Protein AF-A0A164IF69-F1 (afdb_monomer_lite)

Organism: NCBI:txid35525

pLDDT: mean 82.95, std 16.16, range [41.22, 96.94]

Radius of gyration: 35.33 Å; chains: 1; bounding box: 99×20×63 Å

Structure (mmCIF, N/CA/C/O backbone):
data_AF-A0A164IF69-F1
#
_entry.id   AF-A0A164IF69-F1
#
loop_
_atom_site.group_PDB
_atom_site.id
_atom_site.type_symbol
_atom_site.label_atom_id
_atom_site.label_alt_id
_atom_site.label_comp_id
_atom_site.label_asym_id
_atom_site.label_entity_id
_atom_site.label_seq_id
_atom_site.pdbx_PDB_ins_code
_atom_site.Cartn_x
_atom_site.Cartn_y
_atom_site.Cartn_z
_atom_site.occupancy
_atom_site.B_iso_or_equiv
_atom_site.auth_seq_id
_atom_site.auth_comp_id
_atom_site.auth_asym_id
_atom_site.auth_atom_id
_atom_site.pdbx_PDB_model_num
ATOM 1 N N . ARG A 1 1 ? -15.035 -4.880 3.198 1.00 74.94 1 ARG A N 1
ATOM 2 C CA . ARG A 1 1 ? -14.597 -6.127 3.882 1.00 74.94 1 ARG A CA 1
ATOM 3 C C . ARG A 1 1 ? -13.891 -5.730 5.168 1.00 74.94 1 ARG A C 1
ATOM 5 O O . ARG A 1 1 ? -13.160 -4.754 5.127 1.00 74.94 1 ARG A O 1
ATOM 12 N N . LYS A 1 2 ? -14.104 -6.433 6.287 1.00 81.06 2 LYS A N 1
ATOM 13 C CA . LYS A 1 2 ? -13.323 -6.188 7.510 1.00 81.06 2 LYS A CA 1
ATOM 14 C C . LYS A 1 2 ? -11.975 -6.896 7.380 1.00 81.06 2 LYS A C 1
ATOM 16 O O . LYS A 1 2 ? -11.950 -8.085 7.069 1.00 81.06 2 LYS A O 1
ATOM 21 N N . LEU A 1 3 ? -10.892 -6.152 7.559 1.00 89.38 3 LEU A N 1
ATOM 22 C CA . LEU A 1 3 ? -9.528 -6.670 7.562 1.00 89.38 3 LEU A CA 1
ATOM 23 C C . LEU A 1 3 ? -9.073 -6.844 9.016 1.00 89.38 3 LEU A C 1
ATOM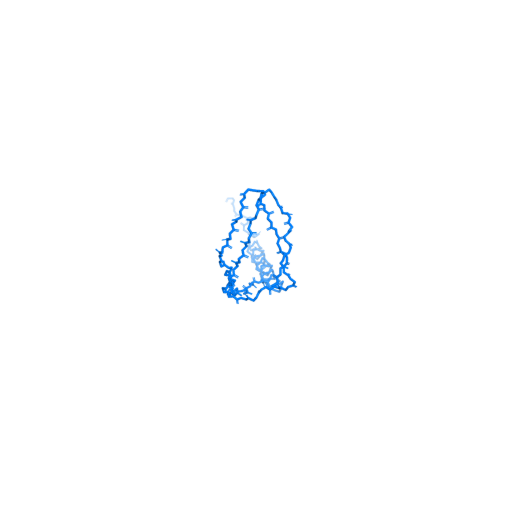 25 O O . LEU A 1 3 ? -9.529 -6.105 9.889 1.00 89.38 3 LEU A O 1
ATOM 29 N N . SER A 1 4 ? -8.221 -7.837 9.274 1.00 91.12 4 SER A N 1
ATOM 30 C CA . SER A 1 4 ? -7.698 -8.129 10.613 1.00 91.12 4 SER A CA 1
ATOM 31 C C . SER A 1 4 ? -6.222 -7.735 10.677 1.00 91.12 4 SER A C 1
ATOM 33 O O . SER A 1 4 ? -5.398 -8.461 10.114 1.00 91.12 4 SER A O 1
ATOM 35 N N . PRO A 1 5 ? -5.880 -6.614 11.332 1.00 93.06 5 PRO A N 1
ATOM 36 C CA . PRO A 1 5 ? -4.500 -6.170 11.469 1.00 93.06 5 PRO A CA 1
ATOM 37 C C . PRO A 1 5 ? -3.682 -7.103 12.363 1.00 93.06 5 PRO A C 1
ATOM 39 O O . PRO A 1 5 ? -4.202 -7.692 13.313 1.00 93.06 5 PRO A O 1
ATOM 42 N N . ARG A 1 6 ? -2.388 -7.213 12.071 1.00 95.38 6 ARG A N 1
ATOM 43 C CA . ARG A 1 6 ? -1.381 -7.889 12.895 1.00 95.38 6 ARG A CA 1
ATOM 44 C C . ARG A 1 6 ? -0.408 -6.854 13.442 1.00 95.38 6 ARG A C 1
ATOM 46 O O . ARG A 1 6 ? -0.127 -5.876 12.765 1.00 95.38 6 ARG A O 1
ATOM 53 N N . ALA A 1 7 ? 0.107 -7.067 14.648 1.00 95.19 7 ALA A N 1
ATOM 54 C CA . ALA A 1 7 ? 1.163 -6.211 15.184 1.00 95.19 7 ALA A CA 1
ATOM 55 C C . ALA A 1 7 ? 2.446 -6.377 14.351 1.00 95.19 7 ALA A C 1
ATOM 57 O O . ALA A 1 7 ? 2.848 -7.510 14.080 1.00 95.19 7 ALA A O 1
ATOM 58 N N . HIS A 1 8 ? 3.058 -5.259 13.962 1.00 93.62 8 HIS A N 1
ATOM 59 C CA . HIS A 1 8 ? 4.307 -5.211 13.187 1.00 93.62 8 HIS A CA 1
ATOM 60 C C . HIS A 1 8 ? 5.462 -4.583 13.989 1.00 93.62 8 HIS A C 1
ATOM 62 O O . HIS A 1 8 ? 6.626 -4.919 13.785 1.00 93.62 8 HIS A O 1
ATOM 68 N N . GLY A 1 9 ? 5.130 -3.753 14.977 1.00 94.94 9 GLY A N 1
ATOM 69 C CA . GLY A 1 9 ? 6.066 -3.048 15.844 1.00 94.94 9 GLY A CA 1
ATOM 70 C C . GLY A 1 9 ? 5.330 -2.379 17.002 1.00 94.94 9 GLY A C 1
ATOM 71 O O . GLY A 1 9 ? 4.134 -2.602 17.213 1.00 94.94 9 GLY A O 1
ATOM 72 N N . GLU A 1 10 ? 6.032 -1.556 17.775 1.00 94.62 10 GLU A N 1
ATOM 73 C CA . GLU A 1 10 ? 5.398 -0.771 18.833 1.00 94.62 10 GLU A CA 1
ATOM 74 C C . GLU A 1 10 ? 4.487 0.298 18.215 1.00 94.62 10 GLU A C 1
ATOM 76 O O . GLU A 1 10 ? 4.952 1.213 17.546 1.00 94.62 10 GLU A O 1
ATOM 81 N N . GLY A 1 11 ? 3.172 0.159 18.411 1.00 91.00 11 GLY A N 1
ATOM 82 C CA . GLY A 1 11 ? 2.179 1.073 17.832 1.00 91.00 11 GLY A CA 1
ATOM 83 C C . GLY A 1 11 ? 1.921 0.880 16.333 1.00 91.00 11 GLY A C 1
ATOM 84 O O . GLY A 1 11 ? 1.120 1.617 15.764 1.00 91.00 11 GLY A O 1
ATOM 85 N N . GLU A 1 12 ? 2.541 -0.119 15.701 1.00 94.38 12 GLU A N 1
ATOM 86 C CA . GLU A 1 12 ? 2.413 -0.386 14.268 1.00 94.38 12 GLU A CA 1
ATOM 87 C C . GLU A 1 12 ? 1.580 -1.638 13.994 1.00 94.38 12 GLU A C 1
ATOM 89 O O . GLU A 1 12 ? 1.770 -2.700 14.603 1.00 94.38 12 GLU A O 1
ATOM 94 N N . PHE A 1 13 ? 0.680 -1.521 13.018 1.00 93.62 13 PHE A N 1
ATOM 95 C CA . PHE A 1 13 ? -0.219 -2.590 12.612 1.00 93.62 13 PHE A CA 1
ATOM 96 C C . PHE A 1 13 ? -0.183 -2.771 11.100 1.00 93.62 13 PHE A C 1
ATOM 98 O O . PHE A 1 13 ? -0.295 -1.811 10.343 1.00 93.62 13 PHE A O 1
ATOM 105 N N . GLU A 1 14 ? -0.090 -4.021 10.667 1.00 94.81 14 GLU A N 1
ATOM 106 C CA . GLU A 1 14 ? -0.011 -4.401 9.265 1.00 94.81 14 GLU A CA 1
ATOM 107 C C . GLU A 1 14 ? -1.230 -5.226 8.856 1.00 94.81 14 GLU A C 1
ATOM 109 O O . GLU A 1 14 ? -1.722 -6.086 9.595 1.00 94.81 14 GLU A O 1
ATOM 114 N N . VAL A 1 15 ? -1.712 -4.977 7.643 1.00 94.06 15 VAL A N 1
ATOM 115 C CA . VAL A 1 15 ? -2.780 -5.739 7.006 1.00 94.06 15 VAL A CA 1
ATOM 116 C C . VAL A 1 15 ? -2.300 -6.183 5.635 1.00 94.06 15 VAL A C 1
ATOM 118 O O . VAL A 1 15 ? -1.878 -5.364 4.826 1.00 94.06 15 VAL A O 1
ATOM 121 N N . VAL A 1 16 ? -2.442 -7.475 5.354 1.00 92.88 16 VAL A N 1
ATOM 122 C CA . VAL A 1 16 ? -2.160 -8.034 4.031 1.00 92.88 16 VAL A CA 1
ATOM 123 C C . VAL A 1 16 ? -3.464 -8.132 3.247 1.00 92.88 16 VAL A C 1
ATOM 125 O O . VAL A 1 16 ? -4.457 -8.677 3.738 1.00 92.88 16 VAL A O 1
ATOM 128 N N . LEU A 1 17 ? -3.460 -7.583 2.035 1.00 92.19 17 LEU A N 1
ATOM 129 C CA . LEU A 1 17 ? -4.547 -7.729 1.074 1.00 92.19 17 LEU A CA 1
ATOM 130 C C . LEU A 1 17 ? -4.344 -9.016 0.266 1.00 92.19 17 LEU A C 1
ATOM 132 O O . LEU A 1 17 ? -3.217 -9.363 -0.073 1.00 92.19 17 LEU A O 1
ATOM 136 N N . ASP A 1 18 ? -5.437 -9.712 -0.053 1.00 92.44 18 ASP A N 1
ATOM 137 C CA . ASP A 1 18 ? -5.375 -10.961 -0.831 1.00 92.44 18 ASP A CA 1
ATOM 138 C C . ASP A 1 18 ? -4.880 -10.733 -2.271 1.00 92.44 18 ASP A C 1
ATOM 140 O O . ASP A 1 18 ? -4.334 -11.638 -2.896 1.00 92.44 18 ASP A O 1
ATOM 144 N N . GLU A 1 19 ? -5.088 -9.527 -2.797 1.00 92.06 19 GLU A N 1
ATOM 145 C CA . GLU A 1 19 ? -4.670 -9.105 -4.129 1.00 92.06 19 GLU A CA 1
ATOM 146 C C . GLU A 1 19 ? -4.031 -7.719 -4.034 1.00 92.06 19 GLU A C 1
ATOM 148 O O . GLU A 1 19 ? -4.427 -6.894 -3.202 1.00 92.06 19 GLU A O 1
ATOM 153 N N . ALA A 1 20 ? -3.050 -7.464 -4.899 1.00 91.06 20 ALA A N 1
ATOM 154 C CA . ALA A 1 20 ? -2.451 -6.148 -5.023 1.00 91.06 20 ALA A CA 1
ATOM 155 C C . ALA A 1 20 ? -3.507 -5.118 -5.483 1.00 91.06 20 ALA A C 1
ATOM 157 O O . ALA A 1 20 ? -4.235 -5.370 -6.449 1.00 91.06 20 ALA A O 1
ATOM 158 N N . PRO A 1 21 ? -3.611 -3.956 -4.816 1.00 91.75 21 PRO A N 1
ATOM 159 C CA . PRO A 1 21 ? -4.497 -2.888 -5.252 1.00 91.75 21 PRO A CA 1
ATOM 160 C C . PRO A 1 21 ? -4.074 -2.346 -6.623 1.00 91.75 21 PRO A C 1
ATOM 162 O O . PRO A 1 21 ? -2.891 -2.279 -6.953 1.00 91.75 21 PRO A O 1
ATOM 165 N N . LYS A 1 22 ? -5.064 -1.968 -7.435 1.00 91.81 22 LYS A N 1
ATOM 166 C CA . LYS A 1 22 ? -4.828 -1.385 -8.762 1.00 91.81 22 LYS A CA 1
ATOM 167 C C . LYS A 1 22 ? -4.237 0.026 -8.635 1.00 91.81 22 LYS A C 1
ATOM 169 O O . LYS A 1 22 ? -4.535 0.690 -7.642 1.00 91.81 22 LYS A O 1
ATOM 174 N N . PRO A 1 23 ? -3.489 0.508 -9.644 1.00 93.50 23 PRO A N 1
ATOM 175 C CA . PRO A 1 23 ? -3.057 1.899 -9.695 1.00 93.50 23 PRO A CA 1
ATOM 176 C C . PRO A 1 23 ? -4.226 2.887 -9.580 1.00 93.50 23 PRO A C 1
ATOM 178 O O . PRO A 1 23 ? -5.332 2.622 -10.064 1.00 93.50 23 PRO A O 1
ATOM 181 N N . GLY A 1 24 ? -3.955 4.035 -8.964 1.00 93.06 24 GLY A N 1
ATOM 182 C CA . GLY A 1 24 ? -4.892 5.123 -8.710 1.00 93.06 24 GLY A CA 1
ATOM 183 C C . GLY A 1 24 ? -4.907 5.574 -7.248 1.00 93.06 24 GLY A C 1
ATOM 184 O O . GLY A 1 24 ? -4.207 5.029 -6.397 1.00 93.06 24 GLY A O 1
ATOM 185 N N . VAL A 1 25 ? -5.755 6.565 -6.970 1.00 95.38 25 VAL A N 1
ATOM 186 C CA . VAL A 1 25 ? -5.999 7.091 -5.620 1.00 95.38 25 VAL A CA 1
ATOM 187 C C . VAL A 1 25 ? -7.083 6.255 -4.943 1.00 95.38 25 VAL A C 1
ATOM 189 O O . VAL A 1 25 ? -8.198 6.140 -5.463 1.00 95.38 25 VAL A O 1
ATOM 192 N N . ILE A 1 26 ? -6.756 5.653 -3.802 1.00 94.88 26 ILE A N 1
ATOM 193 C CA . ILE A 1 26 ? -7.634 4.743 -3.067 1.00 94.88 26 ILE A CA 1
ATOM 194 C C . ILE A 1 26 ? -7.921 5.325 -1.678 1.00 94.88 26 ILE A C 1
ATOM 196 O O . ILE A 1 26 ? -6.996 5.436 -0.873 1.00 94.88 26 ILE A O 1
ATOM 200 N N . PRO A 1 27 ? -9.189 5.594 -1.330 1.00 95.25 27 PRO A N 1
ATOM 201 C CA . PRO A 1 27 ? -9.531 6.042 0.010 1.00 95.25 27 PRO A CA 1
ATOM 202 C C . PRO A 1 27 ? -9.354 4.904 1.016 1.00 95.25 27 PRO A C 1
ATOM 204 O O . PRO A 1 27 ? -9.844 3.785 0.828 1.00 95.25 27 PRO A O 1
ATOM 207 N N . VAL A 1 28 ? -8.682 5.205 2.122 1.00 93.81 28 VAL A N 1
ATOM 208 C CA . VAL A 1 28 ? -8.425 4.292 3.235 1.00 93.81 28 VAL A CA 1
ATOM 209 C C . VAL A 1 28 ? -9.039 4.868 4.502 1.00 93.81 28 VAL A C 1
ATOM 211 O O . VAL A 1 28 ? -8.888 6.043 4.830 1.00 93.81 28 VAL A O 1
ATOM 214 N N . THR A 1 29 ? -9.738 4.019 5.249 1.00 94.50 29 THR A N 1
ATOM 215 C CA . THR A 1 29 ? -10.303 4.380 6.549 1.00 94.50 29 THR A CA 1
ATOM 216 C C . THR A 1 29 ? -9.919 3.331 7.580 1.00 94.50 29 THR A C 1
ATOM 218 O O . THR A 1 29 ? -10.078 2.132 7.343 1.00 94.50 29 THR A O 1
ATOM 221 N N . ALA A 1 30 ? -9.439 3.783 8.733 1.00 94.06 30 ALA A N 1
ATOM 222 C CA . ALA A 1 30 ? -9.057 2.947 9.856 1.00 94.06 30 ALA A CA 1
ATOM 223 C C . ALA A 1 30 ? -9.756 3.429 11.128 1.00 94.06 30 ALA A C 1
ATOM 225 O O . ALA A 1 30 ? -9.781 4.617 11.429 1.00 94.06 30 ALA A O 1
ATOM 226 N N . THR A 1 31 ? -10.317 2.496 11.892 1.00 94.56 31 THR A N 1
ATOM 227 C CA . THR A 1 31 ? -10.816 2.780 13.241 1.00 94.56 31 THR A CA 1
ATOM 228 C C . THR A 1 31 ? -9.786 2.293 14.244 1.00 94.56 31 THR A C 1
ATOM 230 O O . THR A 1 31 ? -9.449 1.107 14.247 1.00 94.56 31 THR A O 1
ATOM 233 N N . VAL A 1 32 ? -9.298 3.197 15.088 1.00 93.94 32 VAL A N 1
ATOM 234 C CA . VAL A 1 32 ? -8.326 2.893 16.140 1.00 93.94 32 VAL A CA 1
ATOM 235 C C . VAL A 1 32 ? -9.034 3.002 17.479 1.00 93.94 32 VAL A C 1
ATOM 237 O O . VAL A 1 32 ? -9.583 4.047 17.809 1.00 93.94 32 VAL A O 1
ATOM 240 N N . SER A 1 33 ? -9.030 1.918 18.250 1.00 93.44 33 SER A N 1
ATOM 241 C CA . SER A 1 33 ? -9.684 1.860 19.558 1.00 93.44 33 SER A CA 1
ATOM 242 C C . SER A 1 33 ? -8.686 1.476 20.643 1.00 93.44 33 SER A C 1
ATOM 244 O O . SER A 1 33 ? -7.933 0.513 20.497 1.00 93.44 33 SER A O 1
ATOM 246 N N . THR A 1 34 ? -8.727 2.204 21.754 1.00 93.38 34 THR A N 1
ATOM 247 C CA . THR A 1 34 ? -8.056 1.881 23.017 1.00 93.38 34 THR A CA 1
ATOM 248 C C . THR A 1 34 ? -9.109 1.584 24.093 1.00 93.38 34 THR A C 1
ATOM 250 O O . THR A 1 34 ? -10.304 1.525 23.809 1.00 93.38 34 THR A O 1
ATOM 253 N N . ALA A 1 35 ? -8.693 1.382 25.347 1.00 94.75 35 ALA A N 1
ATOM 254 C CA . ALA A 1 35 ? -9.636 1.187 26.451 1.00 94.75 35 ALA A CA 1
ATOM 255 C C . ALA A 1 35 ? -10.493 2.435 26.746 1.00 94.75 35 ALA A C 1
ATOM 257 O O . ALA A 1 3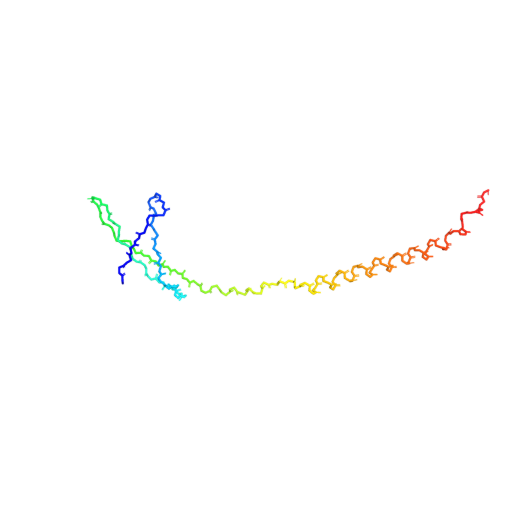5 ? -11.598 2.307 27.268 1.00 94.75 35 ALA A O 1
ATOM 258 N N . SER A 1 36 ? -9.978 3.629 26.444 1.00 95.88 36 SER A N 1
ATOM 259 C CA . SER A 1 36 ? -10.587 4.911 26.817 1.00 95.88 36 SER A CA 1
ATOM 260 C C . SER A 1 36 ? -11.083 5.728 25.629 1.00 95.88 36 SER A C 1
ATOM 262 O O . SER A 1 36 ? -11.866 6.652 25.826 1.00 95.88 36 SER A O 1
ATOM 264 N N . GLU A 1 37 ? -10.639 5.413 24.412 1.00 96.81 37 GLU A N 1
ATOM 265 C CA . GLU A 1 37 ? -10.869 6.252 23.239 1.00 96.81 37 GLU A CA 1
ATOM 266 C C . GLU A 1 37 ? -11.092 5.420 21.975 1.00 96.81 37 GLU A C 1
ATOM 268 O O . GLU A 1 37 ? -10.653 4.275 21.859 1.00 96.81 37 GLU A O 1
ATOM 273 N N . THR A 1 38 ? -11.810 5.992 21.014 1.00 96.94 38 THR A N 1
ATOM 274 C CA . THR A 1 38 ? -11.926 5.455 19.661 1.00 96.94 38 THR A CA 1
ATOM 275 C C . THR A 1 38 ? -11.911 6.604 18.673 1.00 96.94 38 THR A C 1
ATOM 277 O O . THR A 1 38 ? -12.675 7.552 18.833 1.00 96.94 38 THR A O 1
ATOM 280 N N . ASP A 1 39 ? -11.076 6.475 17.650 1.00 96.50 39 ASP A N 1
ATOM 281 C CA . ASP A 1 39 ? -10.912 7.460 16.590 1.00 96.50 39 ASP A CA 1
ATOM 282 C C . ASP A 1 39 ? -11.104 6.823 15.205 1.00 96.50 39 ASP A C 1
ATOM 284 O O . ASP A 1 39 ? -10.863 5.626 15.005 1.00 96.50 39 ASP A O 1
ATOM 288 N N . LEU A 1 40 ? -11.561 7.630 14.250 1.00 96.62 40 LEU A N 1
ATOM 289 C CA . LEU A 1 40 ? -11.738 7.270 12.850 1.00 96.62 40 LEU A CA 1
ATOM 290 C C . LEU A 1 40 ? -10.757 8.074 11.996 1.00 96.62 40 LEU A C 1
ATOM 292 O O . LEU A 1 40 ? -10.979 9.243 11.691 1.00 96.62 40 LEU A O 1
ATOM 296 N N . LEU A 1 41 ? -9.705 7.404 11.549 1.00 95.00 41 LEU A N 1
ATOM 297 C CA . LEU A 1 41 ? -8.683 7.971 10.685 1.00 95.00 41 LEU A CA 1
ATOM 298 C C . LEU A 1 41 ? -9.053 7.724 9.223 1.00 95.00 41 LEU A C 1
ATOM 300 O O . LEU A 1 41 ? -9.345 6.592 8.835 1.00 95.00 41 LEU A O 1
ATOM 304 N N . ALA A 1 42 ? -9.019 8.773 8.405 1.00 96.19 42 ALA A N 1
ATOM 305 C CA . ALA A 1 42 ? -9.248 8.695 6.967 1.00 96.19 42 ALA A CA 1
ATOM 306 C C . ALA A 1 42 ? -8.079 9.337 6.214 1.00 96.19 42 ALA A C 1
ATOM 308 O O . ALA A 1 42 ? -7.564 10.376 6.625 1.00 96.19 42 ALA A O 1
ATOM 309 N N . GLY A 1 43 ? -7.670 8.715 5.115 1.00 96.12 43 GLY A N 1
ATOM 310 C CA . GLY A 1 43 ? -6.609 9.200 4.242 1.00 96.12 43 GLY A CA 1
ATOM 311 C C . GLY A 1 43 ? -6.673 8.524 2.880 1.00 96.12 43 GLY A C 1
ATOM 312 O O . GLY A 1 43 ? -7.527 7.675 2.645 1.00 96.12 43 GLY A O 1
ATOM 313 N N . GLU A 1 44 ? -5.752 8.879 1.994 1.00 96.12 44 GLU A N 1
ATOM 314 C CA . GLU A 1 44 ? -5.684 8.330 0.641 1.00 96.12 44 GLU A CA 1
ATOM 315 C C . GLU A 1 44 ? -4.379 7.550 0.461 1.00 96.12 44 GLU A C 1
ATOM 317 O O . GLU A 1 44 ? -3.313 7.985 0.901 1.00 96.12 44 GLU A O 1
ATOM 322 N N . LEU A 1 45 ? -4.471 6.397 -0.195 1.00 93.75 45 LEU A N 1
ATOM 323 C CA . LEU A 1 45 ? -3.347 5.631 -0.707 1.00 93.75 45 LEU A CA 1
ATOM 324 C C . LEU A 1 45 ? -3.261 5.884 -2.208 1.00 93.75 45 LEU A C 1
ATOM 326 O O . LEU A 1 45 ? -4.079 5.377 -2.974 1.00 93.75 45 LEU A O 1
ATOM 330 N N . ASP A 1 46 ? -2.281 6.677 -2.617 1.00 92.56 46 ASP A N 1
ATOM 331 C CA . ASP A 1 46 ? -2.035 6.959 -4.025 1.00 92.56 46 ASP A CA 1
ATOM 332 C C . ASP A 1 46 ? -1.005 5.977 -4.588 1.00 92.56 46 ASP A C 1
ATOM 334 O O . ASP A 1 46 ? 0.151 5.951 -4.159 1.00 92.56 46 ASP A O 1
ATOM 338 N N . ILE A 1 47 ? -1.444 5.124 -5.512 1.00 91.25 47 ILE A N 1
ATOM 339 C CA . ILE A 1 47 ? -0.598 4.161 -6.217 1.00 91.25 47 ILE A CA 1
ATOM 340 C C . ILE A 1 47 ? -0.425 4.670 -7.637 1.00 91.25 47 ILE A C 1
ATOM 342 O O . ILE A 1 47 ? -1.235 4.394 -8.525 1.00 91.25 47 ILE A O 1
ATOM 346 N N . HIS A 1 48 ? 0.642 5.417 -7.865 1.00 86.50 48 HIS A N 1
ATOM 347 C CA . HIS A 1 48 ? 0.978 5.863 -9.203 1.00 86.50 48 HIS A CA 1
ATOM 348 C C . HIS A 1 48 ? 1.560 4.700 -10.007 1.00 86.50 48 HIS A C 1
ATOM 350 O O . HIS A 1 48 ? 2.442 3.984 -9.534 1.00 86.50 48 HIS A O 1
ATOM 356 N N . GLU A 1 49 ? 1.082 4.521 -11.239 1.00 69.69 49 GLU A N 1
ATOM 357 C CA . GLU A 1 49 ? 1.828 3.743 -12.221 1.00 69.69 49 GLU A CA 1
ATOM 358 C C . GLU A 1 49 ? 3.080 4.560 -12.533 1.00 69.69 49 GLU A C 1
ATOM 360 O O . GLU A 1 49 ? 3.045 5.516 -13.312 1.00 69.69 49 GLU A O 1
ATOM 365 N N . GLU A 1 50 ? 4.181 4.252 -11.849 1.00 63.31 50 GLU A N 1
ATOM 366 C CA . GLU A 1 50 ? 5.474 4.711 -12.312 1.00 63.31 50 GLU A CA 1
ATOM 367 C C . GLU A 1 50 ? 5.622 4.136 -13.717 1.00 63.31 50 GLU A C 1
ATOM 369 O O . GLU A 1 50 ? 5.735 2.923 -13.912 1.00 63.31 50 GLU A O 1
ATOM 374 N N . ALA A 1 51 ? 5.608 5.020 -14.716 1.00 54.84 51 ALA A N 1
ATOM 375 C CA . ALA A 1 51 ? 6.237 4.752 -15.991 1.00 54.84 51 ALA A CA 1
ATOM 376 C C . ALA A 1 51 ? 7.738 4.612 -15.716 1.00 54.84 51 ALA A C 1
AT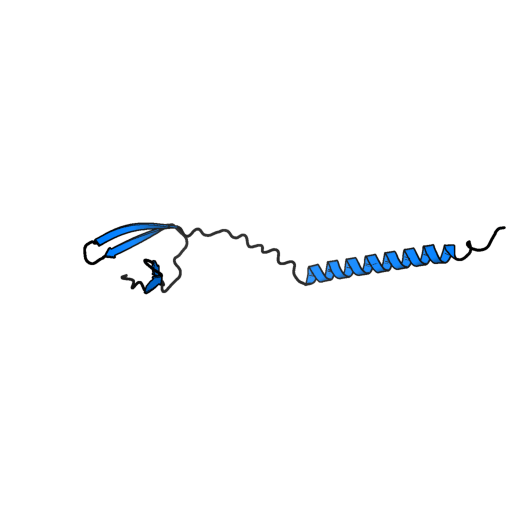OM 378 O O . ALA A 1 51 ? 8.542 5.460 -16.104 1.00 54.84 51 ALA A O 1
ATOM 379 N N . HIS A 1 52 ? 8.122 3.550 -15.009 1.00 53.66 52 HIS A N 1
ATOM 380 C CA . HIS A 1 52 ? 9.443 2.997 -15.108 1.00 53.66 52 HIS A CA 1
ATOM 381 C C . HIS A 1 52 ? 9.558 2.601 -16.573 1.00 53.66 52 HIS A C 1
ATOM 383 O O . HIS A 1 52 ? 9.219 1.494 -16.994 1.00 53.66 52 HIS A O 1
ATOM 389 N N . ALA A 1 53 ? 10.056 3.538 -17.374 1.00 47.94 53 ALA A N 1
ATOM 390 C CA . ALA A 1 53 ? 10.950 3.203 -18.452 1.00 47.94 53 ALA A CA 1
ATOM 391 C C . ALA A 1 53 ? 12.169 2.526 -17.809 1.00 47.94 53 ALA A C 1
ATOM 393 O O . ALA A 1 53 ? 13.271 3.063 -17.814 1.00 47.94 53 ALA A O 1
ATOM 394 N N . ASP A 1 54 ? 11.966 1.331 -17.252 1.00 51.41 54 ASP A N 1
ATOM 395 C CA . ASP A 1 54 ? 13.009 0.352 -17.028 1.00 51.41 54 ASP A CA 1
ATOM 396 C C . ASP A 1 54 ? 13.392 -0.189 -18.411 1.00 51.41 54 ASP A C 1
ATOM 398 O O . ASP A 1 54 ? 13.368 -1.384 -18.695 1.00 51.41 54 ASP A O 1
ATOM 402 N N . GLU A 1 55 ? 13.865 0.706 -19.279 1.00 49.88 55 GLU A N 1
ATOM 403 C CA . GLU A 1 55 ? 15.068 0.380 -20.014 1.00 49.88 55 GLU A CA 1
ATOM 404 C C . GLU A 1 55 ? 16.194 0.367 -18.978 1.00 49.88 55 GLU A C 1
ATOM 406 O O . GLU A 1 55 ? 17.056 1.242 -18.922 1.00 49.88 55 GLU A O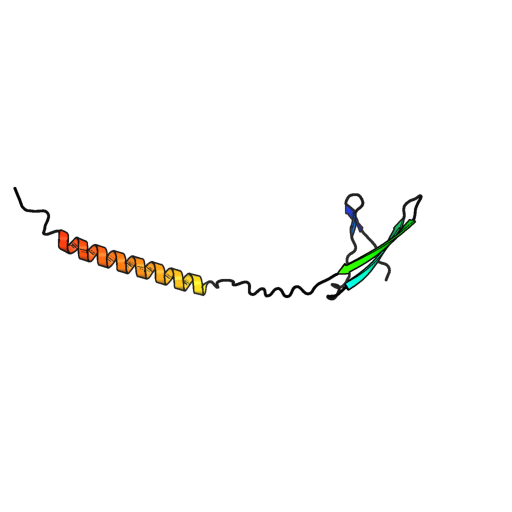 1
ATOM 411 N N . ALA A 1 56 ? 16.197 -0.665 -18.130 1.00 54.19 56 ALA A N 1
ATOM 412 C CA . ALA A 1 56 ? 17.437 -1.138 -17.574 1.00 54.19 56 ALA A CA 1
ATOM 413 C C . ALA A 1 56 ? 18.292 -1.443 -18.804 1.00 54.19 56 ALA A C 1
ATOM 415 O O . ALA A 1 56 ? 18.105 -2.465 -19.467 1.00 54.19 56 ALA A O 1
ATOM 416 N N . HIS A 1 57 ? 19.176 -0.517 -19.177 1.00 56.81 57 HIS A N 1
ATOM 417 C CA . HIS A 1 57 ? 20.238 -0.763 -20.135 1.00 56.81 57 HIS A CA 1
ATOM 418 C C . HIS A 1 57 ? 21.175 -1.793 -19.497 1.00 56.81 57 HIS A C 1
ATOM 420 O O . HIS A 1 57 ? 22.265 -1.494 -19.016 1.00 56.81 57 HIS A O 1
ATOM 426 N N . VAL A 1 58 ? 20.719 -3.042 -19.428 1.00 57.88 58 VAL A N 1
ATOM 427 C CA . VAL A 1 58 ? 21.539 -4.191 -19.101 1.00 57.88 58 VAL A CA 1
ATOM 428 C C . VAL A 1 58 ? 22.420 -4.372 -20.321 1.00 57.88 58 VAL A C 1
ATOM 430 O O . VAL A 1 58 ? 22.002 -4.970 -21.313 1.00 57.88 58 VAL A O 1
ATOM 433 N N . HIS A 1 59 ? 23.624 -3.798 -20.276 1.00 63.72 59 HIS A N 1
ATOM 434 C CA . HIS A 1 59 ? 24.679 -4.092 -21.238 1.00 63.72 59 HIS A CA 1
ATOM 435 C C . HIS A 1 59 ? 24.874 -5.607 -21.248 1.00 63.72 59 HIS A C 1
ATOM 437 O O . HIS A 1 59 ? 25.508 -6.186 -20.361 1.00 63.72 59 HIS A O 1
ATOM 443 N N . GLY A 1 60 ? 24.237 -6.269 -22.214 1.00 71.12 60 GLY A N 1
ATOM 444 C CA . GLY A 1 60 ? 24.250 -7.715 -22.309 1.00 71.12 60 GLY A CA 1
ATOM 445 C C . GLY A 1 60 ? 25.690 -8.192 -22.450 1.00 71.12 60 GLY A C 1
ATOM 446 O O . GLY A 1 60 ? 26.523 -7.517 -23.049 1.00 71.12 60 GLY A O 1
ATOM 447 N N . TRP A 1 61 ? 25.992 -9.386 -21.945 1.00 75.69 61 TRP A N 1
ATOM 448 C CA . TRP A 1 61 ? 27.312 -10.034 -22.028 1.00 75.69 61 TRP A CA 1
ATOM 449 C C . TRP A 1 61 ? 28.010 -9.897 -23.401 1.00 75.69 61 TRP A C 1
ATOM 451 O O . TRP A 1 61 ? 29.233 -9.823 -23.496 1.00 75.69 61 TRP A O 1
ATOM 461 N N . LYS A 1 62 ? 27.227 -9.833 -24.485 1.00 75.69 62 LYS A N 1
ATOM 462 C CA . LYS A 1 62 ? 27.699 -9.620 -25.861 1.00 75.69 62 LYS A CA 1
ATOM 463 C C . LYS A 1 62 ? 28.423 -8.286 -26.072 1.00 75.69 62 LYS A C 1
ATOM 465 O O . LYS A 1 62 ? 29.391 -8.247 -26.824 1.00 75.69 62 LYS A O 1
ATOM 470 N N . GLU A 1 63 ? 27.978 -7.216 -25.426 1.00 76.50 63 GLU A N 1
ATOM 471 C CA . GLU A 1 63 ? 28.589 -5.892 -25.540 1.00 76.50 63 GLU A CA 1
ATOM 472 C C . GLU A 1 63 ? 29.952 -5.857 -24.839 1.00 76.50 63 GLU A C 1
ATOM 474 O O . GLU A 1 63 ? 30.939 -5.397 -25.413 1.00 76.50 63 GLU A O 1
ATOM 479 N N . TRP A 1 64 ? 30.051 -6.484 -23.664 1.00 77.38 64 TRP A N 1
ATOM 480 C CA . TRP A 1 64 ? 31.325 -6.708 -22.975 1.00 77.38 64 TRP A CA 1
ATOM 481 C C . TRP A 1 64 ? 32.288 -7.572 -23.792 1.00 77.38 64 TRP A C 1
ATOM 483 O O . TRP A 1 64 ? 33.484 -7.285 -23.844 1.00 77.38 64 TRP A O 1
ATOM 493 N N . ALA A 1 65 ? 31.779 -8.599 -24.478 1.00 83.25 65 ALA A N 1
ATOM 494 C CA . ALA A 1 65 ? 32.590 -9.425 -25.367 1.00 83.25 65 ALA A CA 1
ATOM 495 C C . ALA A 1 65 ? 33.147 -8.621 -26.557 1.00 83.25 65 ALA A C 1
ATOM 497 O O . ALA A 1 65 ? 34.301 -8.817 -26.941 1.00 83.25 65 ALA A O 1
ATOM 498 N N . LEU A 1 66 ? 32.362 -7.689 -27.111 1.00 86.88 66 LEU A N 1
ATOM 499 C CA . LEU A 1 66 ? 32.785 -6.833 -28.219 1.00 86.88 66 LEU A CA 1
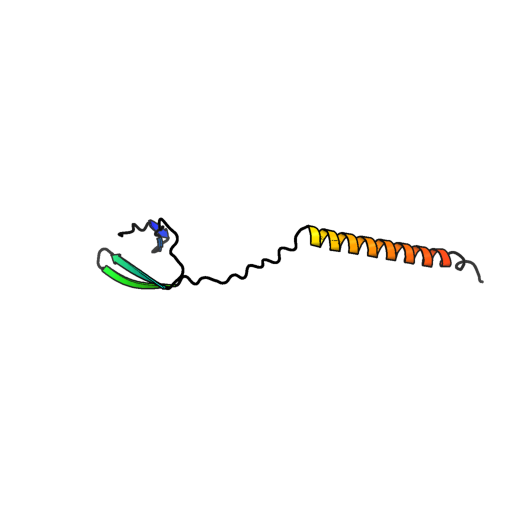ATOM 500 C C . LEU A 1 66 ? 33.872 -5.837 -27.789 1.00 86.88 66 LEU A C 1
ATOM 502 O O . LEU A 1 66 ? 34.910 -5.740 -28.447 1.00 86.88 66 LEU A O 1
ATOM 506 N N . TRP A 1 67 ? 33.677 -5.148 -26.662 1.00 86.12 67 TRP A N 1
ATOM 507 C CA . TRP A 1 67 ? 34.676 -4.224 -26.116 1.00 86.12 67 TRP A CA 1
ATOM 508 C C . TRP A 1 67 ? 35.947 -4.944 -25.661 1.00 86.12 67 TRP A C 1
ATOM 510 O O . TRP A 1 67 ? 37.051 -4.463 -25.922 1.00 86.12 67 TRP A O 1
ATOM 520 N N . GLY A 1 68 ? 35.813 -6.128 -25.058 1.00 89.44 68 GLY A N 1
ATOM 521 C CA . GLY A 1 68 ? 36.945 -6.978 -24.693 1.00 89.44 68 GLY A CA 1
ATOM 522 C C . GLY A 1 68 ? 37.777 -7.386 -25.910 1.00 89.44 68 GLY A C 1
ATOM 523 O O . GLY A 1 68 ? 38.997 -7.218 -25.910 1.00 89.44 68 GLY A O 1
ATOM 524 N N . ALA A 1 69 ? 37.125 -7.849 -26.982 1.00 89.75 69 ALA A N 1
ATOM 525 C 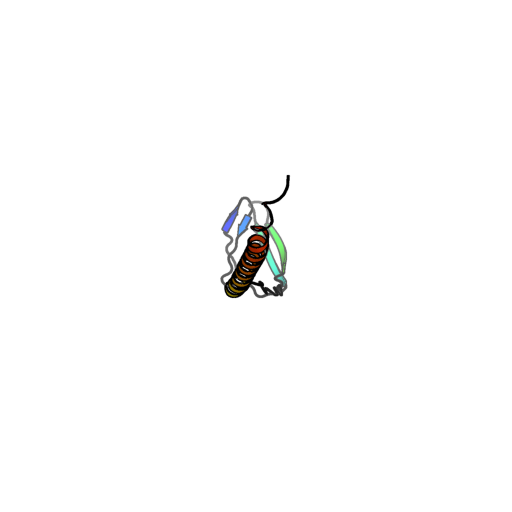CA . ALA A 1 69 ? 37.806 -8.200 -28.227 1.00 89.75 69 ALA A CA 1
ATOM 526 C C . ALA A 1 69 ? 38.505 -6.986 -28.867 1.00 89.75 69 ALA A C 1
ATOM 528 O O . ALA A 1 69 ? 39.659 -7.092 -29.290 1.00 89.75 69 ALA A O 1
ATOM 529 N N . GLY A 1 70 ? 37.843 -5.823 -28.884 1.00 91.56 70 GLY A N 1
ATOM 530 C CA . GLY A 1 70 ? 38.417 -4.574 -29.391 1.00 91.56 70 GLY A CA 1
ATOM 531 C C . GLY A 1 70 ? 39.654 -4.124 -28.607 1.00 91.56 70 GLY A C 1
ATOM 532 O O . GLY A 1 70 ? 40.682 -3.798 -29.205 1.00 91.56 70 GLY A O 1
ATOM 533 N N . GLY A 1 71 ? 39.594 -4.178 -27.273 1.00 94.12 71 GLY A N 1
ATOM 534 C CA . GLY A 1 71 ? 40.719 -3.836 -26.401 1.00 94.12 71 GLY A CA 1
ATOM 535 C C . GLY A 1 71 ? 41.931 -4.746 -26.612 1.00 94.12 71 GLY A C 1
ATOM 536 O O . GLY A 1 71 ? 43.055 -4.264 -26.758 1.00 94.12 71 GLY A O 1
ATOM 537 N N . VAL A 1 72 ? 41.710 -6.061 -26.711 1.00 95.06 72 VAL A N 1
ATOM 538 C CA . VAL A 1 72 ? 42.786 -7.032 -26.979 1.00 95.06 72 VAL A CA 1
ATOM 539 C C . VAL A 1 72 ? 43.426 -6.786 -28.348 1.00 95.06 72 VAL A C 1
ATOM 541 O O . VAL A 1 72 ? 44.653 -6.767 -28.455 1.00 95.06 72 VAL A O 1
ATOM 544 N N . ALA A 1 73 ? 42.625 -6.544 -29.389 1.00 95.50 73 ALA A N 1
ATOM 545 C CA . ALA A 1 73 ? 43.140 -6.271 -30.730 1.00 95.50 73 ALA A CA 1
ATOM 546 C C . ALA A 1 73 ? 44.018 -5.006 -30.771 1.00 95.50 73 ALA A C 1
ATOM 548 O O . ALA A 1 73 ? 45.090 -5.016 -31.383 1.00 95.50 73 ALA A O 1
ATOM 549 N N . ALA A 1 74 ? 43.609 -3.941 -30.072 1.00 95.44 74 ALA A N 1
ATOM 550 C CA . ALA A 1 74 ? 44.384 -2.706 -29.970 1.00 95.44 74 ALA A CA 1
ATOM 551 C C . ALA A 1 74 ? 45.741 -2.929 -29.278 1.00 95.44 74 ALA A C 1
ATOM 553 O O . ALA A 1 74 ? 46.772 -2.465 -29.771 1.00 95.44 74 ALA A O 1
ATOM 554 N N . LEU A 1 75 ? 45.767 -3.692 -28.180 1.00 95.75 75 LEU A N 1
ATOM 555 C CA . LEU A 1 75 ? 47.007 -4.032 -27.474 1.00 95.75 75 LEU A CA 1
ATOM 556 C C . LEU A 1 75 ? 47.971 -4.848 -28.343 1.00 95.75 75 LEU A C 1
ATOM 558 O O . LEU A 1 75 ? 49.172 -4.567 -28.363 1.00 95.75 75 LEU A O 1
ATOM 562 N N . VAL A 1 76 ? 47.460 -5.817 -29.109 1.00 95.88 76 VAL A N 1
ATOM 563 C CA . VAL A 1 76 ? 48.274 -6.601 -30.051 1.00 95.88 76 VAL A CA 1
ATOM 564 C C . VAL A 1 76 ? 48.872 -5.700 -31.133 1.00 95.88 76 VAL A C 1
ATOM 566 O O . VAL A 1 76 ? 50.073 -5.780 -31.401 1.00 95.88 76 VAL A O 1
ATOM 569 N N . ALA A 1 77 ? 48.072 -4.809 -31.724 1.00 95.12 77 ALA A N 1
ATOM 570 C CA . ALA A 1 77 ? 48.548 -3.876 -32.743 1.00 95.12 77 ALA A CA 1
ATOM 571 C C . ALA A 1 77 ? 49.657 -2.957 -32.202 1.00 95.12 77 ALA A C 1
ATOM 573 O O . ALA A 1 77 ? 50.708 -2.820 -32.834 1.00 95.12 77 ALA A O 1
ATOM 574 N N . LEU A 1 78 ? 49.472 -2.395 -31.003 1.00 95.19 78 LEU A N 1
ATOM 575 C CA . LEU A 1 78 ? 50.486 -1.575 -30.335 1.00 95.19 78 LEU A CA 1
ATOM 576 C C . LEU A 1 78 ? 51.775 -2.361 -30.065 1.00 95.19 78 LEU A C 1
ATOM 578 O O . LEU A 1 78 ? 52.864 -1.860 -30.347 1.00 95.19 78 LEU A O 1
ATOM 582 N N . GLY A 1 79 ? 51.671 -3.606 -29.593 1.00 93.88 79 GLY A N 1
ATOM 583 C CA . GLY A 1 79 ? 52.825 -4.480 -29.378 1.00 93.88 79 GLY A CA 1
ATOM 584 C C . GLY A 1 79 ? 53.604 -4.774 -30.665 1.00 93.88 79 GLY A C 1
ATOM 585 O O . GLY A 1 79 ? 54.837 -4.736 -30.673 1.00 93.88 79 GLY A O 1
ATOM 586 N N . LEU A 1 80 ? 52.906 -5.009 -31.780 1.00 92.12 80 LEU A N 1
ATOM 587 C CA . LEU A 1 80 ? 53.530 -5.226 -33.089 1.00 92.12 80 LEU A CA 1
ATOM 588 C C . LEU A 1 80 ? 54.236 -3.968 -33.610 1.00 92.12 80 LEU A C 1
ATOM 590 O O . LEU A 1 80 ? 55.357 -4.068 -34.118 1.00 92.12 80 LEU A O 1
ATOM 594 N N . ILE A 1 81 ? 53.622 -2.792 -33.452 1.00 91.56 81 ILE A N 1
ATOM 595 C CA . ILE A 1 81 ? 54.224 -1.502 -33.819 1.00 91.56 81 ILE A CA 1
ATOM 596 C C . ILE A 1 81 ? 55.473 -1.245 -32.967 1.00 91.56 81 ILE A C 1
ATOM 598 O O . ILE A 1 81 ? 56.539 -0.963 -33.515 1.00 91.56 81 ILE A O 1
ATOM 602 N N . ALA A 1 82 ? 55.389 -1.426 -31.647 1.00 88.94 82 ALA A N 1
ATOM 603 C CA . ALA A 1 82 ? 56.528 -1.273 -30.745 1.00 88.94 82 ALA A CA 1
ATOM 604 C C . ALA A 1 82 ? 57.675 -2.227 -31.115 1.00 88.94 82 ALA A C 1
ATOM 606 O O . ALA A 1 82 ? 58.823 -1.805 -31.234 1.00 88.94 82 ALA A O 1
ATOM 607 N N . ARG A 1 83 ? 57.374 -3.502 -31.397 1.00 86.19 83 ARG A N 1
ATOM 608 C CA . ARG A 1 83 ? 58.368 -4.488 -31.846 1.00 86.19 83 ARG A CA 1
ATOM 609 C C . ARG A 1 83 ? 59.027 -4.088 -33.171 1.00 86.19 83 ARG A C 1
ATOM 611 O O . ARG A 1 83 ? 60.235 -4.265 -33.319 1.00 86.19 83 ARG A O 1
ATOM 618 N N . ARG A 1 84 ? 58.267 -3.540 -34.126 1.00 82.25 84 ARG A N 1
ATOM 619 C CA . ARG A 1 84 ? 58.793 -3.048 -35.414 1.00 82.25 84 ARG A CA 1
ATOM 620 C C . ARG A 1 84 ? 59.728 -1.853 -35.234 1.00 82.25 84 ARG A C 1
ATOM 622 O O . ARG A 1 84 ? 60.788 -1.822 -35.853 1.00 82.25 84 ARG A O 1
ATOM 629 N N . LEU A 1 85 ? 59.369 -0.911 -34.366 1.00 81.94 85 LEU A N 1
ATOM 630 C CA . LEU A 1 85 ? 60.183 0.272 -34.077 1.00 81.94 85 LEU A CA 1
ATOM 631 C C . LEU A 1 85 ? 61.455 -0.074 -33.283 1.00 81.94 85 LEU A C 1
ATOM 633 O O . LEU A 1 85 ? 62.515 0.495 -33.541 1.00 81.94 85 LEU A O 1
ATOM 637 N N . SER A 1 86 ? 61.383 -1.047 -32.372 1.00 74.12 86 SER A N 1
ATOM 638 C CA . SER A 1 86 ? 62.540 -1.538 -31.611 1.00 74.12 86 SER A CA 1
ATOM 639 C C . SER A 1 86 ? 63.493 -2.385 -32.462 1.00 74.12 86 SER A C 1
ATOM 641 O O . SER A 1 86 ? 64.709 -2.261 -32.330 1.00 74.12 86 SER A O 1
ATOM 643 N N . GLY A 1 87 ? 62.968 -3.184 -33.399 1.00 62.12 87 GLY A N 1
ATOM 644 C CA . GLY A 1 87 ? 63.773 -3.966 -34.347 1.00 62.12 87 GLY A CA 1
ATOM 645 C C . GLY A 1 87 ? 64.614 -3.111 -35.307 1.00 62.12 87 GLY A C 1
ATOM 646 O O . GLY A 1 87 ? 65.674 -3.550 -35.739 1.00 62.12 87 GLY A O 1
ATOM 647 N N . GLY A 1 88 ? 64.195 -1.872 -35.590 1.00 59.25 88 GLY A N 1
ATOM 648 C CA . GLY A 1 88 ? 64.989 -0.901 -36.356 1.00 59.25 88 GLY A CA 1
ATOM 649 C C . GLY A 1 88 ? 66.061 -0.165 -35.538 1.00 59.25 88 GLY A C 1
ATOM 650 O O . GLY A 1 88 ? 66.934 0.481 -36.113 1.00 59.25 88 GLY A O 1
ATOM 651 N N . ARG A 1 89 ? 66.020 -0.250 -34.200 1.00 57.41 89 ARG A N 1
ATOM 652 C CA . ARG A 1 89 ? 66.936 0.471 -33.296 1.00 57.41 89 ARG A CA 1
ATOM 653 C C . ARG A 1 89 ? 68.137 -0.361 -32.842 1.00 57.41 89 ARG A C 1
ATOM 655 O O . ARG A 1 89 ? 69.139 0.218 -32.433 1.00 57.41 89 ARG A O 1
ATOM 662 N N . ALA A 1 90 ? 68.079 -1.685 -32.997 1.00 53.94 90 ALA A N 1
ATOM 663 C CA . ALA A 1 90 ? 69.168 -2.602 -32.648 1.00 53.94 90 ALA A CA 1
ATOM 664 C C . ALA A 1 90 ? 70.442 -2.440 -33.509 1.00 53.94 90 ALA A C 1
ATOM 666 O O . ALA A 1 90 ? 71.481 -2.982 -33.155 1.00 53.94 90 ALA A O 1
ATOM 667 N N . LEU A 1 91 ? 70.396 -1.673 -34.608 1.00 56.06 91 LEU A N 1
ATOM 668 C CA . LEU A 1 91 ? 71.565 -1.387 -35.455 1.00 56.06 91 LEU A CA 1
ATOM 669 C C . LEU A 1 91 ? 72.212 -0.011 -35.200 1.00 56.06 91 LEU A C 1
ATOM 671 O O . LEU A 1 91 ? 73.125 0.363 -35.928 1.00 56.06 91 LEU A O 1
ATOM 675 N N . ARG A 1 92 ? 71.759 0.770 -34.205 1.00 56.66 92 ARG A N 1
ATOM 676 C CA . ARG A 1 92 ? 72.317 2.115 -33.925 1.00 56.66 92 ARG A CA 1
ATOM 677 C C . ARG A 1 92 ? 72.949 2.302 -32.546 1.00 56.66 92 ARG A C 1
ATOM 679 O O . ARG A 1 92 ? 73.493 3.368 -32.286 1.00 56.66 92 ARG A O 1
ATOM 686 N N . SER A 1 93 ? 72.959 1.286 -31.689 1.00 56.88 93 SER A N 1
ATOM 687 C CA . SER A 1 93 ? 73.799 1.272 -30.483 1.00 56.88 93 SER A CA 1
ATOM 688 C C . SER A 1 93 ? 75.106 0.533 -30.781 1.00 56.88 93 SER A C 1
ATOM 690 O O . SER A 1 93 ? 75.264 -0.626 -30.409 1.00 56.88 93 SER A O 1
ATOM 692 N N . GLY A 1 94 ? 76.009 1.181 -31.523 1.00 58.81 94 GLY A N 1
ATOM 693 C CA . GLY A 1 94 ? 77.300 0.597 -31.899 1.00 58.81 94 GLY A CA 1
ATOM 694 C C . GLY A 1 94 ? 78.145 1.453 -32.848 1.00 58.81 94 GLY A C 1
ATOM 695 O O . GLY A 1 94 ? 78.521 0.952 -33.897 1.00 58.81 94 GLY A O 1
ATOM 696 N N . ALA A 1 95 ? 78.375 2.731 -32.523 1.00 50.53 95 ALA A N 1
ATOM 697 C CA . ALA A 1 95 ? 79.434 3.640 -33.025 1.00 50.53 95 ALA A CA 1
ATOM 698 C C . ALA A 1 95 ? 79.047 5.064 -32.571 1.00 50.53 95 ALA A C 1
ATOM 700 O O . ALA A 1 95 ? 77.886 5.428 -32.731 1.00 50.53 95 ALA A O 1
ATOM 701 N N . ALA A 1 96 ? 79.869 5.926 -31.978 1.00 43.59 96 ALA A N 1
ATOM 702 C CA . ALA A 1 96 ? 81.320 6.065 -31.808 1.00 43.59 96 ALA A CA 1
ATOM 703 C C . ALA A 1 96 ? 81.547 6.719 -30.407 1.00 43.59 96 ALA A C 1
ATOM 705 O O . ALA A 1 96 ? 80.593 7.273 -29.858 1.00 43.59 96 ALA A O 1
ATOM 706 N N . ALA A 1 97 ? 82.637 6.504 -29.655 1.00 41.22 97 ALA A N 1
ATOM 707 C CA . ALA A 1 97 ? 84.014 6.987 -29.863 1.00 41.22 97 ALA A CA 1
ATOM 708 C C . ALA A 1 97 ? 84.089 8.492 -30.162 1.00 41.22 97 ALA A C 1
ATOM 710 O O . ALA A 1 97 ? 83.604 8.895 -31.240 1.00 41.22 97 ALA A O 1
#

Secondary structure (DSSP, 8-state):
-----EEEETTEEE---SSPPPSEEEEEEEEEE-SS-EEEEEEEEEE-------------HHHHHHHHHHHHHHHHHHHHHHHHHHHTTTTSSS---

Foldseek 3Di:
DDFDWDDPDDVDTDTDDPDDDDAAKAKDWDWDDDPVDIDIDIDIDHHHPPPPPPPVVPVPPVNVVVVVVVVVVVVVVVVVVVVVVVVVCVVPPPDDD

Sequence (97 aa):
RKLSPRAHGEGEFEVVLDEAPKPGVIPVTATVSTASETDLLAGELDIHEEAHADEAHVHGWKEWALWGAGGVAALVALGLIARRLSGGRALRSGAAA